Protein AF-A0A8S3KJ66-F1 (afdb_monomer_lite)

Secondary structure (DSSP, 8-state):
------------------EEEEE-SSEEEEEETTT--EEEEEE---TTSSS---EEEEEEEEETTEEEEEEEETTS-EEEEETTT--EEE-

Structure (mmCIF, N/CA/C/O backbone):
data_AF-A0A8S3KJ66-F1
#
_entry.id   AF-A0A8S3KJ66-F1
#
loop_
_atom_site.group_PDB
_atom_site.id
_atom_site.type_symbol
_atom_site.label_atom_id
_atom_site.label_alt_id
_atom_site.label_comp_id
_atom_site.label_asym_id
_atom_site.label_entity_id
_atom_site.label_seq_id
_atom_site.pdbx_PDB_ins_code
_atom_site.Cartn_x
_atom_site.Cartn_y
_atom_site.Cartn_z
_atom_site.occupancy
_atom_site.B_iso_or_equiv
_atom_site.auth_seq_id
_atom_site.auth_comp_id
_atom_site.auth_asym_id
_atom_site.auth_atom_id
_atom_site.pdbx_PDB_model_num
ATOM 1 N N . GLY A 1 1 ? -57.860 1.857 11.165 1.00 40.16 1 GLY A N 1
ATOM 2 C CA . GLY A 1 1 ? -57.176 0.714 10.537 1.00 40.16 1 GLY A CA 1
ATOM 3 C C . GLY A 1 1 ? -55.756 1.121 10.246 1.00 40.16 1 GLY A C 1
ATOM 4 O O . GLY A 1 1 ? -55.541 1.976 9.404 1.00 40.16 1 GLY A O 1
ATOM 5 N N . SER A 1 2 ? -54.833 0.604 11.041 1.00 48.66 2 SER A N 1
ATOM 6 C CA . SER A 1 2 ? -53.393 0.855 11.040 1.00 48.66 2 SER A CA 1
ATOM 7 C C . SER A 1 2 ? -52.693 0.315 9.793 1.00 48.66 2 SER A C 1
ATOM 9 O O . SER A 1 2 ? -52.947 -0.820 9.405 1.00 48.66 2 SER A O 1
ATOM 11 N N . ASN A 1 3 ? -51.729 1.065 9.258 1.00 45.84 3 ASN A N 1
ATOM 12 C CA . ASN A 1 3 ? -50.512 0.457 8.724 1.00 45.84 3 ASN A CA 1
ATOM 13 C C . ASN A 1 3 ? -49.338 1.428 8.885 1.00 45.84 3 ASN A C 1
ATOM 15 O O . ASN A 1 3 ? -49.036 2.247 8.022 1.00 45.84 3 ASN A O 1
ATOM 19 N N . VAL A 1 4 ? -48.714 1.354 10.061 1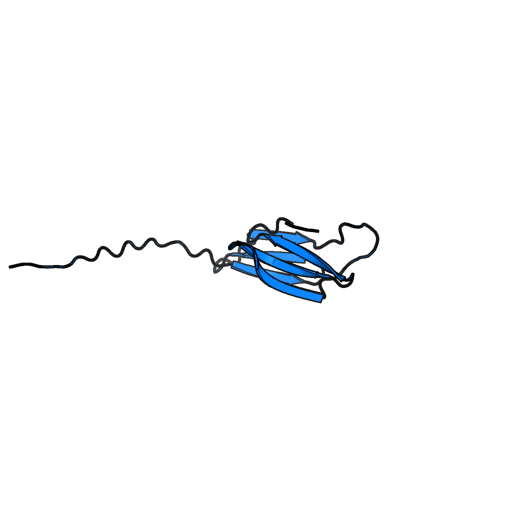.00 50.75 4 VAL A N 1
ATOM 20 C CA 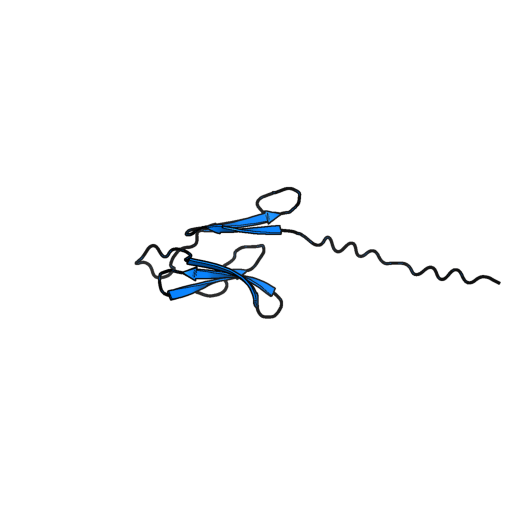. VAL A 1 4 ? -47.365 1.867 10.282 1.00 50.75 4 VAL A CA 1
ATOM 21 C C . VAL A 1 4 ? -46.439 0.849 9.629 1.00 50.75 4 VAL A C 1
ATOM 23 O O . VAL A 1 4 ? -46.172 -0.206 10.198 1.00 50.75 4 VAL A O 1
ATOM 26 N N . THR A 1 5 ? -45.979 1.132 8.413 1.00 50.16 5 THR A N 1
ATOM 27 C CA . THR A 1 5 ? -44.879 0.378 7.811 1.00 50.16 5 THR A CA 1
ATOM 28 C C . THR A 1 5 ? -43.605 0.803 8.531 1.00 50.16 5 THR A C 1
ATOM 30 O O . THR A 1 5 ? -42.895 1.707 8.099 1.00 50.16 5 THR A O 1
ATOM 33 N N . SER A 1 6 ? -43.340 0.186 9.683 1.00 46.59 6 SER A N 1
ATOM 34 C CA . SER A 1 6 ? -42.035 0.224 10.332 1.00 46.59 6 SER A CA 1
ATOM 35 C C . SER A 1 6 ? -41.058 -0.529 9.438 1.00 46.59 6 SER A C 1
ATOM 37 O O . SER A 1 6 ? -40.779 -1.706 9.652 1.00 46.59 6 SER A O 1
ATOM 39 N N . SER A 1 7 ? -40.539 0.137 8.406 1.00 47.84 7 SER A N 1
ATOM 40 C CA . SER A 1 7 ? -39.295 -0.292 7.789 1.00 47.84 7 SER A CA 1
ATOM 41 C C . SER A 1 7 ? -38.235 -0.167 8.874 1.00 47.84 7 SER A C 1
ATOM 43 O O . SER A 1 7 ? -37.717 0.922 9.129 1.00 47.84 7 SER A O 1
ATOM 45 N N . SER A 1 8 ? -37.974 -1.269 9.575 1.00 44.19 8 SER A N 1
ATOM 46 C CA . SER A 1 8 ? -36.784 -1.431 10.388 1.00 44.19 8 SER A CA 1
ATOM 47 C C . SER A 1 8 ? -35.608 -1.249 9.442 1.00 44.19 8 SER A C 1
ATOM 49 O O . SER A 1 8 ? -35.182 -2.184 8.765 1.00 44.19 8 SER A O 1
A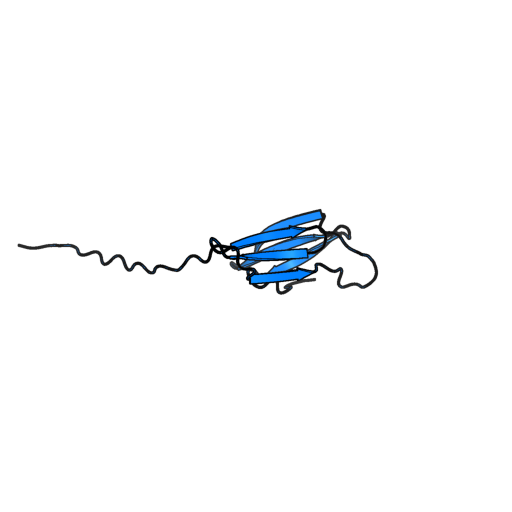TOM 51 N N . VAL A 1 9 ? -35.123 -0.013 9.343 1.00 44.69 9 VAL A N 1
ATOM 52 C CA . VAL A 1 9 ? -33.808 0.261 8.795 1.00 44.69 9 VAL A CA 1
ATOM 53 C C . VAL A 1 9 ? -32.891 -0.457 9.767 1.00 44.69 9 VAL A C 1
ATOM 55 O O . VAL A 1 9 ? -32.605 0.042 10.855 1.00 44.69 9 VAL A O 1
ATOM 58 N N . THR A 1 10 ? -32.508 -1.690 9.441 1.00 37.25 10 THR A N 1
ATOM 59 C CA . THR A 1 10 ? -31.360 -2.308 10.075 1.00 37.25 10 THR A CA 1
ATOM 60 C C . THR A 1 10 ? -30.215 -1.400 9.678 1.00 37.25 10 THR A C 1
ATOM 62 O O . THR A 1 10 ? -29.647 -1.523 8.594 1.00 37.25 10 THR A O 1
ATOM 65 N N . ASN A 1 11 ? -29.925 -0.428 10.540 1.00 45.75 11 ASN A N 1
ATOM 66 C CA . ASN A 1 11 ? -28.645 0.229 10.593 1.00 45.75 11 ASN A CA 1
ATOM 67 C C . ASN A 1 11 ? -27.670 -0.882 10.984 1.00 45.75 11 ASN A C 1
ATOM 69 O O . ASN A 1 11 ? -27.227 -0.979 12.124 1.00 45.75 11 ASN A O 1
ATOM 73 N N . THR A 1 12 ? -27.353 -1.768 10.036 1.00 43.00 12 THR A N 1
ATOM 74 C CA . THR A 1 12 ? -26.023 -2.334 9.982 1.00 43.00 12 THR A CA 1
ATOM 75 C C . THR A 1 12 ? -25.162 -1.117 9.745 1.00 43.00 12 THR A C 1
ATOM 77 O O . THR A 1 12 ? -24.854 -0.753 8.611 1.00 43.00 12 THR A O 1
ATOM 80 N N . GLN A 1 13 ? -24.838 -0.447 10.845 1.00 44.78 13 GLN A N 1
ATOM 81 C CA . GLN A 1 13 ? -23.724 0.451 10.960 1.00 44.78 13 GLN A CA 1
ATOM 82 C C . GLN A 1 13 ? -22.517 -0.459 10.757 1.00 44.78 13 GLN A C 1
ATOM 84 O O . GLN A 1 13 ? -21.812 -0.813 11.694 1.00 44.78 13 GLN A O 1
ATOM 89 N N . SER A 1 14 ? -22.345 -0.939 9.519 1.00 46.59 14 SER A N 1
ATOM 90 C CA . SER A 1 14 ? -21.083 -1.404 9.004 1.00 46.59 14 SER A CA 1
ATOM 91 C C . SER A 1 14 ? -20.223 -0.184 9.215 1.00 46.59 14 SER A C 1
ATOM 93 O O . SER A 1 14 ? -20.347 0.805 8.488 1.00 46.59 14 SER A O 1
ATOM 95 N N . SER A 1 15 ? -19.493 -0.182 10.322 1.00 55.38 15 SER A N 1
ATOM 96 C CA . SER A 1 15 ? -18.470 0.791 10.607 1.00 55.38 15 SER A CA 1
ATOM 97 C C . SER A 1 15 ? -17.560 0.732 9.393 1.00 55.38 15 SER A C 1
ATOM 99 O O . SER A 1 15 ? -16.739 -0.168 9.256 1.00 55.38 15 SER A O 1
ATOM 101 N N . ASN A 1 16 ? -17.810 1.616 8.425 1.00 69.12 16 ASN A N 1
ATOM 102 C CA . ASN A 1 16 ? -16.983 1.758 7.247 1.00 69.12 16 ASN A CA 1
ATOM 103 C C . ASN A 1 16 ? -15.652 2.223 7.814 1.00 69.12 16 ASN A C 1
ATOM 105 O O . ASN A 1 16 ? -15.507 3.396 8.153 1.00 69.12 16 ASN A O 1
ATOM 109 N N . ILE A 1 17 ? -14.735 1.282 8.049 1.00 77.81 17 ILE A N 1
ATOM 110 C CA . ILE A 1 17 ? -13.419 1.582 8.595 1.00 77.81 17 ILE A CA 1
ATOM 111 C C . ILE A 1 17 ? -12.727 2.415 7.526 1.00 77.81 17 ILE A C 1
ATOM 113 O O . ILE A 1 17 ? -12.285 1.900 6.499 1.00 77.81 17 ILE A O 1
ATOM 117 N N . GLN A 1 18 ? -12.691 3.724 7.749 1.00 93.19 18 GLN A N 1
ATOM 118 C CA . GLN A 1 18 ? -12.000 4.649 6.874 1.00 93.19 18 GLN A CA 1
ATOM 119 C C . GLN A 1 18 ? -10.531 4.674 7.266 1.00 93.19 18 GLN A C 1
ATOM 121 O O . GLN A 1 18 ? -10.175 4.713 8.447 1.00 93.19 18 GLN A O 1
ATOM 126 N N . TYR A 1 19 ? -9.668 4.659 6.263 1.00 96.00 19 TYR A N 1
ATOM 127 C CA . TYR A 1 19 ? -8.239 4.780 6.461 1.00 96.00 19 TYR A CA 1
ATOM 128 C C . 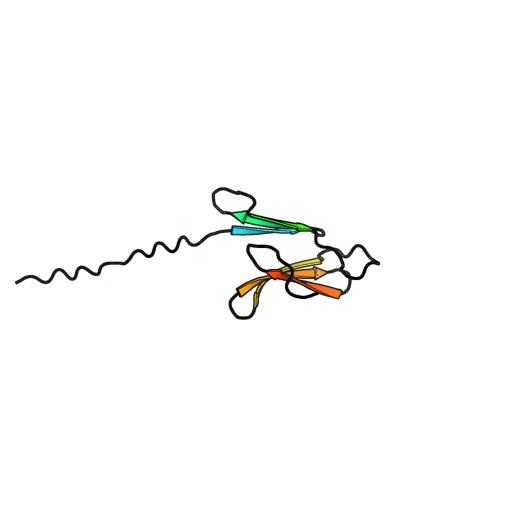TYR A 1 19 ? -7.615 5.573 5.320 1.00 96.00 19 TYR A C 1
ATOM 130 O O . TYR A 1 19 ? -8.107 5.567 4.192 1.00 96.00 19 TYR A O 1
ATOM 138 N N . ALA A 1 20 ? -6.507 6.240 5.617 1.00 96.62 20 ALA A N 1
ATOM 139 C CA . ALA A 1 20 ? -5.660 6.870 4.616 1.00 96.62 20 ALA A CA 1
ATOM 140 C C . ALA A 1 20 ? -4.398 6.031 4.412 1.00 96.62 20 ALA A C 1
ATOM 142 O O . ALA A 1 20 ? -3.831 5.492 5.366 1.00 96.62 20 ALA A O 1
ATOM 143 N N . VAL A 1 21 ? -3.959 5.930 3.158 1.00 97.44 21 VAL A N 1
ATOM 144 C CA . VAL A 1 21 ? -2.728 5.237 2.775 1.00 97.44 21 VAL A CA 1
ATOM 145 C C . VAL A 1 21 ? -1.717 6.280 2.328 1.00 97.44 21 VAL A C 1
ATOM 147 O O . VAL A 1 21 ? -1.952 7.016 1.374 1.00 97.44 21 VAL A O 1
ATOM 150 N N . PHE A 1 22 ? -0.583 6.328 3.011 1.00 96.88 22 PHE A N 1
ATOM 151 C CA . PHE A 1 22 ? 0.543 7.185 2.676 1.00 96.88 22 PHE A CA 1
ATOM 152 C C . PHE A 1 22 ? 1.654 6.324 2.105 1.00 96.88 22 PHE A C 1
ATOM 154 O O . PHE A 1 22 ? 2.046 5.337 2.725 1.00 96.88 22 PHE A O 1
ATOM 161 N N . CYS A 1 23 ? 2.193 6.720 0.960 1.00 95.25 23 CYS A N 1
ATOM 162 C CA . CYS A 1 23 ? 3.357 6.080 0.369 1.00 95.25 23 CYS A CA 1
ATOM 163 C C . CYS A 1 23 ? 4.421 7.139 0.092 1.00 95.25 23 CYS A C 1
ATOM 165 O O . CYS A 1 23 ? 4.145 8.160 -0.531 1.00 95.25 23 CYS A O 1
ATOM 167 N N . THR A 1 24 ? 5.633 6.891 0.566 1.00 94.00 24 THR A N 1
ATOM 168 C CA . THR A 1 24 ? 6.844 7.631 0.214 1.00 94.00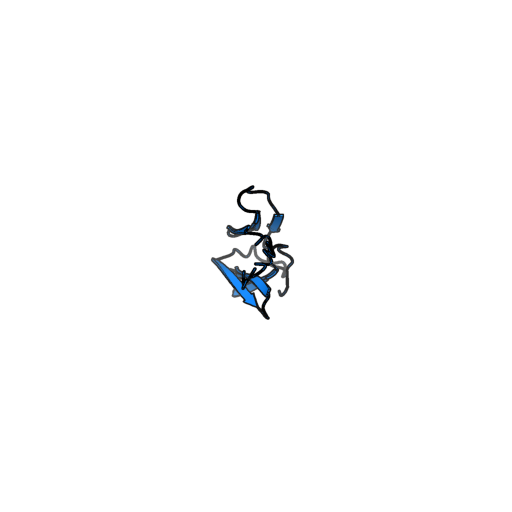 24 THR A CA 1
ATOM 169 C C . THR A 1 24 ? 7.660 6.807 -0.780 1.00 94.00 24 THR A C 1
ATOM 171 O O . THR A 1 24 ? 7.276 5.695 -1.144 1.00 94.00 24 THR A O 1
ATOM 174 N N . SER A 1 25 ? 8.830 7.309 -1.173 1.00 91.31 25 SER A N 1
ATOM 175 C CA . SER A 1 25 ? 9.777 6.563 -2.004 1.00 91.31 25 SER A CA 1
ATOM 176 C C . SER A 1 25 ? 10.275 5.259 -1.364 1.00 91.31 25 SER A C 1
ATOM 178 O O . SER A 1 25 ? 10.724 4.377 -2.088 1.00 91.31 25 SER A O 1
ATOM 180 N N . LYS A 1 26 ? 10.207 5.113 -0.033 1.00 90.62 26 LYS A N 1
ATOM 181 C CA . LYS A 1 26 ? 10.802 3.982 0.710 1.00 90.62 26 LYS A CA 1
ATOM 182 C C . LYS A 1 26 ? 9.862 3.306 1.704 1.00 90.62 26 LYS A C 1
ATOM 184 O O . LYS A 1 26 ? 10.263 2.364 2.386 1.00 90.62 26 LYS A O 1
ATOM 189 N N . GLN A 1 27 ? 8.639 3.800 1.865 1.00 94.00 27 GLN A N 1
ATOM 190 C CA . GLN A 1 27 ? 7.758 3.336 2.928 1.00 94.00 27 GLN A CA 1
ATOM 191 C C . GLN A 1 27 ? 6.290 3.570 2.606 1.00 94.00 27 GLN A C 1
ATOM 193 O O . GLN A 1 27 ? 5.918 4.634 2.129 1.00 94.00 27 GLN A O 1
ATOM 198 N N . ALA A 1 28 ? 5.454 2.612 2.985 1.00 95.94 28 ALA A N 1
ATOM 199 C CA . ALA A 1 28 ? 4.014 2.763 3.063 1.00 95.94 28 ALA A CA 1
ATOM 200 C C . ALA A 1 28 ? 3.543 2.789 4.524 1.00 95.94 28 ALA A C 1
ATOM 202 O O . ALA A 1 28 ? 4.152 2.185 5.412 1.00 95.94 28 ALA A O 1
ATOM 203 N N . ARG A 1 29 ? 2.444 3.491 4.783 1.00 97.38 29 ARG A N 1
ATOM 204 C CA . ARG A 1 29 ? 1.773 3.541 6.083 1.00 97.38 29 ARG A CA 1
ATOM 205 C C . ARG A 1 29 ? 0.272 3.689 5.893 1.00 97.38 29 ARG A C 1
ATOM 207 O O . ARG A 1 29 ? -0.164 4.490 5.073 1.00 97.38 29 ARG A O 1
ATOM 214 N N . VAL A 1 30 ? -0.499 2.964 6.691 1.00 97.88 30 VAL A N 1
ATOM 215 C CA . VAL A 1 30 ? -1.957 3.075 6.756 1.00 97.88 30 VAL A CA 1
ATOM 216 C C . VAL A 1 30 ? -2.341 3.651 8.109 1.00 97.88 30 VAL A C 1
ATOM 218 O O . VAL A 1 30 ? -1.834 3.203 9.139 1.00 97.88 30 VAL A O 1
ATOM 221 N N . VAL A 1 31 ? -3.227 4.642 8.119 1.00 97.06 31 VAL A N 1
ATOM 222 C CA . VAL A 1 31 ? -3.759 5.241 9.351 1.00 97.06 31 VAL A CA 1
ATOM 223 C C . VAL A 1 31 ? -5.278 5.183 9.355 1.00 97.06 31 VAL A C 1
ATOM 225 O O . VAL A 1 31 ? -5.893 5.390 8.312 1.00 97.06 31 VAL A O 1
ATOM 228 N N . SER A 1 32 ? -5.884 4.920 10.508 1.00 95.50 32 SER A N 1
ATOM 229 C CA . SER A 1 32 ? -7.336 4.985 10.671 1.00 95.50 32 SER A CA 1
ATOM 230 C C . SER A 1 32 ? -7.819 6.433 10.690 1.00 95.50 32 SER A C 1
ATOM 232 O O . SER A 1 32 ? -7.126 7.325 11.180 1.00 95.50 32 SER A O 1
ATOM 234 N N . LEU A 1 33 ? -9.028 6.678 10.191 1.00 93.50 33 LEU A N 1
ATOM 235 C CA . LEU A 1 33 ? -9.703 7.971 10.279 1.00 93.50 33 LEU A CA 1
ATOM 236 C C . LEU A 1 33 ? -10.985 7.844 11.123 1.00 93.50 33 LEU A C 1
ATOM 238 O O . LEU A 1 33 ? -11.660 6.819 11.039 1.00 93.50 33 LEU A O 1
ATOM 242 N N . PRO A 1 34 ? -11.326 8.860 11.942 1.00 91.56 34 PRO A N 1
ATOM 243 C CA . PRO A 1 34 ? -10.635 10.146 12.091 1.00 91.56 34 PRO A CA 1
ATOM 244 C C . PRO A 1 34 ? -9.479 10.131 13.107 1.00 91.56 34 PRO A C 1
ATOM 246 O O . PRO A 1 34 ? -8.775 11.126 13.216 1.00 91.56 34 PRO A O 1
ATOM 249 N N . SER A 1 35 ? -9.264 9.034 13.845 1.00 92.81 35 SER A N 1
ATOM 250 C CA . SER A 1 35 ? -8.314 8.983 14.974 1.00 92.81 35 SER A CA 1
ATOM 251 C C . SER A 1 35 ? -6.837 9.145 14.600 1.00 92.81 35 SER A C 1
ATOM 253 O O . SER A 1 35 ? -6.010 9.313 15.488 1.00 92.81 35 SER A O 1
ATOM 255 N N . GLN A 1 36 ? -6.485 9.038 13.315 1.00 94.69 36 GLN A N 1
ATOM 256 C CA . GLN A 1 36 ? -5.110 9.089 12.797 1.00 94.69 36 GLN A CA 1
ATOM 257 C C . GLN A 1 36 ? -4.172 8.034 13.413 1.00 94.69 36 GLN A C 1
ATOM 259 O O . GLN A 1 36 ? -2.948 8.158 13.348 1.00 94.69 36 GLN A O 1
ATOM 264 N N . ALA A 1 37 ? -4.732 6.962 13.982 1.00 95.06 37 ALA A N 1
ATOM 265 C CA . ALA A 1 37 ? -3.949 5.901 14.592 1.00 95.06 37 ALA A CA 1
ATOM 266 C C . ALA A 1 37 ? -3.257 5.087 13.495 1.00 95.06 37 ALA A C 1
ATOM 268 O O . ALA A 1 37 ? -3.877 4.699 12.504 1.00 95.06 37 ALA A O 1
ATOM 269 N N . CYS A 1 38 ? -1.963 4.824 13.656 1.00 95.81 38 CYS A N 1
ATOM 270 C CA . CYS A 1 38 ? -1.213 4.019 12.700 1.00 95.81 38 CYS A CA 1
ATOM 271 C C . CYS A 1 38 ? -1.681 2.559 12.769 1.00 95.81 38 CYS A C 1
ATOM 273 O O . CYS A 1 38 ? -1.481 1.902 13.785 1.00 95.81 38 CYS A O 1
ATOM 275 N N . ILE A 1 39 ? -2.268 2.050 11.683 1.00 96.38 39 ILE A N 1
ATOM 276 C CA . ILE A 1 39 ? -2.715 0.654 11.571 1.00 96.38 39 ILE A CA 1
ATOM 277 C C . ILE A 1 39 ? -1.539 -0.237 11.174 1.00 96.38 39 ILE A C 1
ATOM 279 O O . ILE A 1 39 ? -1.297 -1.278 11.775 1.00 96.38 39 ILE A O 1
ATOM 283 N N . SER A 1 40 ? -0.802 0.170 10.143 1.00 96.38 40 SER A N 1
ATOM 284 C CA . SER A 1 40 ? 0.310 -0.605 9.601 1.00 96.38 40 SER A CA 1
ATOM 285 C C . SER A 1 40 ? 1.350 0.314 8.975 1.00 96.38 40 SER A C 1
ATOM 287 O O . SER A 1 40 ? 1.055 1.429 8.532 1.00 96.38 40 SER A O 1
ATOM 289 N N . LYS A 1 41 ? 2.599 -0.144 8.954 1.00 95.81 41 LYS A N 1
ATOM 290 C CA . LYS A 1 41 ? 3.734 0.582 8.391 1.00 95.81 41 LYS A CA 1
ATOM 291 C C . LYS A 1 41 ? 4.708 -0.432 7.816 1.00 95.81 41 LYS A C 1
ATOM 293 O O . LYS A 1 41 ? 5.148 -1.317 8.539 1.00 95.81 41 LYS A O 1
ATOM 298 N N . GLN A 1 42 ? 5.063 -0.270 6.547 1.00 93.06 42 GLN A N 1
ATOM 299 C CA . GLN A 1 42 ? 5.933 -1.195 5.833 1.00 93.06 42 GLN A CA 1
ATOM 300 C C . GLN A 1 42 ? 7.023 -0.430 5.100 1.00 93.06 42 GLN A C 1
ATOM 302 O O . GLN A 1 42 ? 6.771 0.607 4.487 1.00 93.06 42 GLN A O 1
ATOM 307 N N . LYS A 1 43 ? 8.261 -0.909 5.191 1.00 90.56 43 LYS A N 1
ATOM 308 C CA . LYS A 1 43 ? 9.345 -0.401 4.350 1.00 90.56 43 LYS A CA 1
ATOM 309 C C . LYS A 1 43 ? 9.269 -1.096 2.996 1.00 90.56 43 LYS A C 1
ATOM 311 O O . LYS A 1 43 ? 9.036 -2.298 2.935 1.00 90.56 43 LYS A O 1
ATOM 316 N N . ILE A 1 44 ? 9.449 -0.324 1.938 1.00 88.44 44 ILE A N 1
ATOM 317 C CA . ILE A 1 44 ? 9.415 -0.814 0.567 1.00 88.44 44 ILE A CA 1
ATOM 318 C C . ILE A 1 44 ? 10.864 -1.057 0.168 1.00 88.44 44 ILE A C 1
ATOM 320 O O . ILE A 1 44 ? 11.652 -0.115 0.045 1.00 88.44 44 ILE A O 1
ATOM 324 N N . TYR A 1 45 ? 11.213 -2.332 0.051 1.00 73.75 45 TYR A N 1
ATOM 325 C CA . TYR A 1 45 ? 12.542 -2.798 -0.320 1.00 73.75 45 TYR A CA 1
ATOM 326 C C . TYR A 1 45 ? 12.468 -3.541 -1.646 1.00 73.75 45 TYR A C 1
ATOM 328 O O . TYR A 1 45 ? 11.446 -4.142 -1.956 1.00 73.75 45 TYR A O 1
ATOM 336 N N . ASP A 1 46 ? 13.562 -3.527 -2.401 1.00 65.19 46 ASP A N 1
ATOM 337 C CA . ASP A 1 46 ? 13.723 -4.447 -3.522 1.00 65.19 46 ASP A CA 1
ATOM 338 C C . ASP A 1 46 ? 14.072 -5.823 -2.951 1.00 65.19 46 ASP A C 1
ATOM 340 O O . ASP A 1 46 ? 15.082 -5.973 -2.259 1.00 65.19 46 ASP A O 1
ATOM 344 N N . SER A 1 47 ? 13.223 -6.814 -3.202 1.00 59.94 47 SER A N 1
ATOM 345 C CA . SER A 1 47 ? 13.406 -8.189 -2.727 1.00 59.94 47 SER A CA 1
ATOM 346 C C . SER A 1 47 ? 14.660 -8.855 -3.308 1.00 59.94 47 SER A C 1
ATOM 348 O O . SER A 1 47 ? 15.167 -9.813 -2.729 1.00 59.94 47 SER A O 1
ATOM 350 N N . LEU A 1 48 ? 15.187 -8.336 -4.427 1.00 56.56 48 LEU A N 1
ATOM 351 C CA . LEU A 1 48 ? 16.246 -8.973 -5.213 1.00 56.56 48 LEU A CA 1
ATOM 352 C C . LEU A 1 48 ? 17.677 -8.474 -4.926 1.00 56.56 48 LEU A C 1
ATOM 354 O O . LEU A 1 48 ? 18.592 -8.733 -5.702 1.00 56.56 48 LEU A O 1
ATOM 358 N N . GLY A 1 49 ? 17.903 -7.774 -3.812 1.00 54.78 49 GLY A N 1
ATOM 359 C CA . GLY A 1 49 ? 19.232 -7.711 -3.191 1.00 54.78 49 GLY A CA 1
ATOM 360 C C . GLY A 1 49 ? 20.344 -6.893 -3.869 1.00 54.78 49 GLY A C 1
ATOM 361 O O . GLY A 1 49 ? 21.491 -7.076 -3.479 1.00 54.78 49 GLY A O 1
ATOM 362 N N . ALA A 1 50 ? 20.089 -5.977 -4.814 1.00 47.88 50 ALA A N 1
ATOM 363 C CA . ALA A 1 50 ? 21.208 -5.198 -5.388 1.00 47.88 50 ALA A CA 1
ATOM 364 C C . ALA A 1 50 ? 20.951 -3.732 -5.767 1.00 47.88 50 ALA A C 1
ATOM 366 O O . ALA A 1 50 ? 21.871 -3.062 -6.232 1.00 47.88 50 ALA A O 1
ATOM 367 N N . SER A 1 51 ? 19.765 -3.164 -5.545 1.00 55.12 51 SER A N 1
ATOM 368 C CA . SER A 1 51 ? 19.622 -1.714 -5.707 1.00 55.12 51 SER A CA 1
ATOM 369 C C . SER A 1 51 ? 18.519 -1.154 -4.831 1.00 55.12 51 SER A C 1
ATOM 371 O O . SER A 1 51 ? 17.472 -1.771 -4.646 1.00 55.12 51 SER A O 1
ATOM 373 N N . ALA A 1 52 ? 18.752 0.027 -4.264 1.00 58.69 52 ALA A N 1
ATOM 374 C CA . ALA A 1 52 ? 17.773 0.715 -3.442 1.00 58.69 52 ALA A CA 1
ATOM 375 C C . ALA A 1 52 ? 16.617 1.214 -4.326 1.00 58.69 52 ALA A C 1
ATOM 377 O O . ALA A 1 52 ? 16.550 2.398 -4.648 1.00 58.69 52 ALA A O 1
ATOM 378 N N . SER A 1 53 ? 15.677 0.341 -4.683 1.00 70.75 53 SER A N 1
ATOM 379 C CA . SER A 1 53 ? 14.533 0.703 -5.519 1.00 70.75 53 SER A CA 1
ATOM 380 C C . SER A 1 53 ? 13.630 1.696 -4.783 1.00 70.75 53 SER A C 1
ATOM 382 O O . SER A 1 53 ? 13.355 1.544 -3.589 1.00 70.75 53 SER A O 1
ATOM 384 N N . ASN A 1 54 ? 13.282 2.796 -5.448 1.00 87.06 54 ASN A N 1
ATOM 385 C CA . ASN A 1 54 ? 12.408 3.843 -4.918 1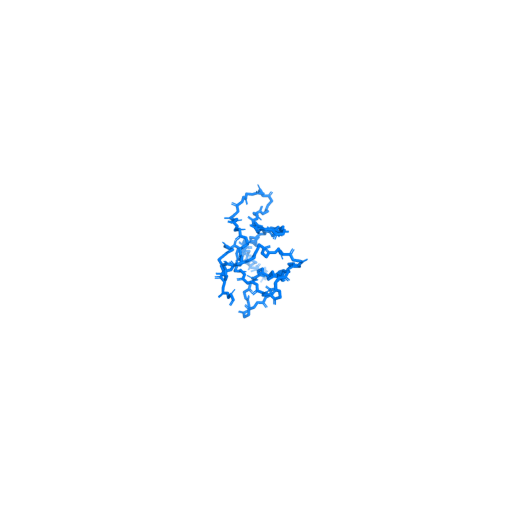.00 87.06 54 ASN A CA 1
ATOM 386 C C . ASN A 1 54 ? 11.032 3.719 -5.557 1.00 87.06 54 ASN A C 1
ATOM 388 O O . ASN A 1 54 ? 10.934 3.432 -6.746 1.00 87.06 54 ASN A O 1
ATOM 392 N N . VAL A 1 55 ? 9.976 4.009 -4.806 1.00 91.81 55 VAL A N 1
ATOM 393 C CA . VAL A 1 55 ? 8.636 4.157 -5.376 1.00 91.81 55 VAL A CA 1
ATOM 394 C C . VAL A 1 55 ? 8.594 5.418 -6.232 1.00 91.81 55 VAL A C 1
ATOM 396 O O . VAL A 1 55 ? 8.782 6.522 -5.723 1.00 91.81 55 VAL A O 1
ATOM 399 N N . PHE A 1 56 ? 8.333 5.243 -7.524 1.00 90.50 56 PHE A N 1
ATOM 400 C CA . PHE A 1 56 ? 8.075 6.330 -8.466 1.00 90.50 56 PHE A CA 1
ATOM 401 C C . PHE A 1 56 ? 6.592 6.705 -8.484 1.00 90.50 56 PHE A C 1
ATOM 403 O O . PHE A 1 56 ? 6.230 7.877 -8.550 1.00 90.50 56 PHE A O 1
ATOM 410 N N . ARG A 1 57 ? 5.718 5.698 -8.390 1.00 92.31 57 ARG A N 1
ATOM 411 C CA . ARG A 1 57 ? 4.267 5.885 -8.371 1.00 92.31 57 ARG A CA 1
ATOM 412 C C . ARG A 1 57 ? 3.622 4.869 -7.447 1.00 92.31 57 ARG A C 1
ATOM 414 O O . ARG A 1 57 ? 3.994 3.700 -7.457 1.00 92.31 57 ARG A O 1
ATOM 421 N N . ALA A 1 58 ? 2.615 5.303 -6.703 1.00 95.12 58 ALA A N 1
ATOM 422 C CA . ALA A 1 58 ? 1.772 4.419 -5.918 1.00 95.12 58 ALA A CA 1
ATOM 423 C C . ALA A 1 58 ? 0.295 4.685 -6.212 1.00 95.12 58 ALA A C 1
ATOM 425 O O . ALA A 1 58 ? -0.094 5.825 -6.465 1.00 95.12 58 ALA A O 1
ATOM 426 N N . ALA A 1 59 ? -0.519 3.635 -6.185 1.00 96.12 59 ALA A N 1
ATOM 427 C CA . ALA A 1 59 ? -1.962 3.740 -6.345 1.00 96.12 59 ALA A CA 1
ATOM 428 C C . ALA A 1 59 ? -2.677 2.691 -5.494 1.00 96.12 59 ALA A C 1
ATOM 430 O O . ALA A 1 59 ? -2.204 1.561 -5.358 1.00 96.12 59 ALA A O 1
ATOM 431 N N . VAL A 1 60 ? -3.837 3.061 -4.952 1.00 96.44 60 VAL A N 1
ATOM 432 C CA . VAL A 1 60 ? -4.766 2.097 -4.360 1.00 96.44 60 VAL A CA 1
ATOM 433 C C . VAL A 1 60 ? -5.659 1.562 -5.471 1.00 96.44 60 VAL A C 1
ATOM 435 O O . VAL A 1 60 ? -6.309 2.332 -6.176 1.00 96.44 60 VAL A O 1
ATOM 438 N N . VAL A 1 61 ? -5.679 0.245 -5.631 1.00 95.50 61 VAL A N 1
ATOM 439 C CA . VAL A 1 61 ? -6.444 -0.462 -6.664 1.00 95.50 61 VAL A CA 1
ATOM 440 C C . VAL A 1 61 ? -7.238 -1.601 -6.034 1.00 95.50 61 VAL A C 1
ATOM 442 O O . VAL A 1 61 ? -6.947 -2.017 -4.912 1.00 95.50 61 VAL A O 1
ATOM 445 N N . LYS A 1 62 ? -8.239 -2.121 -6.749 1.00 93.19 62 LYS A N 1
ATOM 446 C CA . LYS A 1 62 ? -8.932 -3.354 -6.362 1.00 93.19 62 LYS A CA 1
ATOM 447 C C . LYS A 1 62 ? -8.425 -4.518 -7.206 1.00 93.19 62 LYS A C 1
ATOM 449 O O . LYS A 1 62 ? -8.528 -4.468 -8.427 1.00 93.19 62 LYS A O 1
ATOM 454 N N . ILE A 1 63 ? -7.921 -5.563 -6.557 1.00 90.69 63 ILE A N 1
ATOM 455 C CA . ILE A 1 63 ? -7.481 -6.814 -7.188 1.00 90.69 63 ILE A CA 1
ATOM 456 C C . ILE A 1 63 ? -8.358 -7.929 -6.626 1.00 90.69 63 ILE A C 1
ATOM 458 O O . ILE A 1 63 ? -8.435 -8.093 -5.410 1.00 90.69 63 ILE A O 1
ATOM 462 N N . ALA A 1 64 ? -9.066 -8.653 -7.497 1.00 91.88 64 ALA A N 1
ATOM 463 C CA . ALA A 1 64 ? -10.004 -9.712 -7.100 1.00 91.88 64 ALA A CA 1
ATOM 464 C C . ALA A 1 64 ? -10.987 -9.278 -5.983 1.00 91.88 64 ALA A C 1
ATOM 466 O O . ALA A 1 64 ? -11.253 -10.012 -5.037 1.00 91.88 64 ALA A O 1
ATOM 467 N N . GLY A 1 65 ? -11.485 -8.038 -6.057 1.00 90.94 65 GLY A N 1
ATOM 468 C CA . GLY A 1 65 ? -12.413 -7.468 -5.070 1.00 90.94 65 GLY A CA 1
ATOM 469 C C . GLY A 1 65 ? -11.769 -6.920 -3.789 1.00 90.94 65 GLY A C 1
ATOM 470 O O . GLY A 1 65 ? -12.449 -6.231 -3.031 1.00 90.94 65 GLY A O 1
ATOM 471 N N . SER A 1 66 ? -10.470 -7.138 -3.571 1.00 91.75 66 SER A N 1
ATOM 472 C CA . SER A 1 66 ? -9.734 -6.664 -2.391 1.00 91.75 66 SER A CA 1
ATOM 473 C C . SER A 1 66 ? -8.949 -5.384 -2.679 1.00 91.75 66 SER A C 1
ATOM 475 O O . SER A 1 66 ? -8.344 -5.248 -3.740 1.00 91.75 66 SER A O 1
ATOM 477 N N . SER A 1 67 ? -8.936 -4.438 -1.734 1.00 94.38 67 SER A N 1
ATOM 478 C CA . SER A 1 67 ? -8.139 -3.208 -1.844 1.00 94.38 67 SER A CA 1
ATOM 479 C C . SER A 1 67 ? -6.651 -3.492 -1.617 1.00 94.38 67 SER A C 1
ATOM 481 O O . SER A 1 67 ? -6.264 -4.090 -0.610 1.00 94.38 67 SER A O 1
ATOM 483 N N . CYS A 1 68 ? -5.806 -3.007 -2.522 1.00 95.88 68 CYS A N 1
ATOM 484 C CA . CYS A 1 68 ? -4.359 -3.194 -2.485 1.00 95.88 68 CYS A CA 1
ATOM 485 C C . CYS A 1 68 ? -3.631 -1.884 -2.797 1.00 95.88 68 CYS A C 1
ATOM 487 O O . CYS A 1 68 ? -4.111 -1.066 -3.580 1.00 95.88 68 CYS A O 1
ATOM 489 N N . LEU A 1 69 ? -2.448 -1.700 -2.216 1.00 96.62 69 LEU A N 1
ATOM 490 C CA . LEU A 1 69 ? -1.500 -0.664 -2.604 1.00 96.62 69 LEU A CA 1
ATOM 491 C C . LEU A 1 69 ? -0.534 -1.249 -3.636 1.00 96.62 69 LEU A C 1
ATOM 493 O O . LEU A 1 69 ? 0.175 -2.205 -3.344 1.00 96.62 69 LEU A O 1
ATOM 497 N N . THR A 1 70 ? -0.501 -0.664 -4.827 1.00 95.31 70 THR A N 1
ATOM 498 C CA . THR A 1 70 ? 0.457 -1.011 -5.881 1.00 95.31 70 THR A CA 1
ATOM 499 C C . THR A 1 70 ? 1.539 0.054 -5.946 1.00 95.31 70 THR A C 1
ATOM 501 O O . THR A 1 70 ? 1.220 1.240 -6.052 1.00 95.31 70 THR A O 1
ATOM 504 N N . CYS A 1 71 ? 2.800 -0.362 -5.904 1.00 93.69 71 CYS A N 1
ATOM 505 C CA . CYS A 1 71 ? 3.971 0.504 -5.945 1.00 93.69 71 CYS A CA 1
ATOM 506 C C . CYS A 1 71 ? 4.817 0.175 -7.177 1.00 93.69 71 CYS A C 1
ATOM 508 O O . CYS A 1 71 ? 5.387 -0.909 -7.274 1.00 93.69 71 CYS A O 1
ATOM 510 N N . TYR A 1 72 ? 4.920 1.134 -8.093 1.00 92.31 72 TYR A N 1
ATOM 511 C CA . TYR A 1 72 ? 5.832 1.083 -9.229 1.00 92.31 72 TYR A CA 1
ATOM 512 C C . TYR A 1 72 ? 7.198 1.567 -8.775 1.00 92.31 72 TYR A C 1
ATOM 514 O O . TYR A 1 72 ? 7.350 2.719 -8.350 1.00 92.31 72 TYR A O 1
ATOM 522 N N . LEU A 1 73 ? 8.179 0.681 -8.852 1.00 90.19 73 LEU A N 1
ATOM 523 C CA . LEU A 1 73 ? 9.534 0.951 -8.416 1.00 90.19 73 LEU A CA 1
ATOM 524 C C . LEU A 1 73 ? 10.409 1.435 -9.573 1.00 90.19 73 LEU A C 1
ATOM 526 O O . LEU A 1 73 ? 10.207 1.068 -10.729 1.00 90.19 73 LEU A O 1
ATOM 530 N N . SER A 1 74 ? 11.442 2.209 -9.246 1.00 86.88 74 SER A N 1
ATOM 531 C CA . SER A 1 74 ? 12.437 2.697 -10.207 1.00 86.88 74 SER A CA 1
ATOM 532 C C . SER A 1 74 ? 13.152 1.571 -10.963 1.00 86.88 74 SER A C 1
ATOM 534 O O . SER A 1 74 ? 13.609 1.787 -12.077 1.00 86.88 74 SER A O 1
ATOM 536 N N . GLY A 1 75 ? 13.230 0.369 -10.382 1.00 79.69 75 GLY A N 1
ATOM 537 C CA . GLY A 1 75 ? 13.779 -0.825 -11.034 1.00 79.69 75 GLY A CA 1
ATOM 538 C C . GLY A 1 75 ? 12.844 -1.512 -12.039 1.00 79.69 75 GLY A C 1
ATOM 539 O O . GLY A 1 75 ? 13.146 -2.622 -12.459 1.00 79.69 75 GLY A O 1
ATOM 540 N N . GLY A 1 76 ? 11.693 -0.917 -12.377 1.00 84.19 76 GLY A N 1
ATOM 541 C CA . GLY A 1 76 ? 10.717 -1.494 -13.313 1.00 84.19 76 GLY A CA 1
ATOM 542 C C . GLY A 1 76 ? 9.849 -2.613 -12.724 1.00 84.19 76 GLY A C 1
ATOM 543 O O . GLY A 1 76 ? 9.050 -3.209 -13.440 1.00 84.19 76 GLY A O 1
ATOM 544 N N . ARG A 1 77 ? 9.986 -2.890 -11.422 1.00 85.75 77 ARG A N 1
ATOM 545 C CA . ARG A 1 77 ? 9.185 -3.879 -10.689 1.00 85.75 77 ARG A CA 1
ATOM 546 C C . ARG A 1 77 ? 7.927 -3.252 -10.102 1.00 85.75 77 ARG A C 1
ATOM 548 O O . ARG A 1 77 ? 7.878 -2.046 -9.840 1.00 85.75 77 ARG A O 1
ATOM 555 N N . ILE A 1 78 ? 6.927 -4.092 -9.862 1.00 90.06 78 ILE A N 1
ATOM 556 C CA . ILE A 1 78 ? 5.670 -3.702 -9.231 1.00 90.06 78 ILE A CA 1
ATOM 557 C C . ILE A 1 78 ? 5.517 -4.511 -7.954 1.00 90.06 78 ILE A C 1
ATOM 559 O O . ILE A 1 78 ? 5.388 -5.725 -8.010 1.00 90.06 78 ILE A O 1
ATOM 563 N N . HIS A 1 79 ? 5.491 -3.829 -6.815 1.00 91.62 79 HIS A N 1
ATOM 564 C CA . HIS A 1 79 ? 5.175 -4.467 -5.541 1.00 91.62 79 HIS A CA 1
ATOM 565 C C . HIS A 1 79 ? 3.710 -4.223 -5.205 1.00 91.62 79 HIS A C 1
ATOM 567 O O . HIS A 1 79 ? 3.197 -3.110 -5.374 1.00 91.62 79 HIS A O 1
ATOM 573 N N . VAL A 1 80 ? 3.036 -5.259 -4.711 1.00 94.19 80 VAL A N 1
ATOM 574 C CA . VAL A 1 80 ? 1.620 -5.192 -4.343 1.00 94.19 80 VAL A CA 1
ATOM 575 C C . VAL A 1 80 ? 1.467 -5.539 -2.873 1.00 94.19 80 VAL A C 1
ATOM 577 O O . VAL A 1 80 ? 1.882 -6.607 -2.435 1.00 94.19 80 VAL A O 1
ATOM 580 N N . TYR A 1 81 ? 0.817 -4.662 -2.116 1.00 95.00 81 TYR A N 1
ATOM 581 C CA . TYR A 1 81 ? 0.533 -4.851 -0.698 1.00 95.00 81 TYR A CA 1
ATOM 582 C C . TYR A 1 81 ? -0.973 -4.910 -0.456 1.00 95.00 81 TYR A C 1
ATOM 584 O O . TYR A 1 81 ? -1.733 -4.089 -0.967 1.00 95.00 81 TYR A O 1
ATOM 592 N N . SER A 1 82 ? -1.421 -5.848 0.369 1.00 96.00 82 SER A N 1
ATOM 593 C CA . SER A 1 82 ? -2.801 -5.887 0.856 1.00 96.00 82 SER A CA 1
ATOM 594 C C . SER A 1 82 ? -3.097 -4.702 1.772 1.00 96.00 82 SER A C 1
ATOM 596 O O . SER A 1 82 ? -2.244 -4.263 2.544 1.00 96.00 82 SER A O 1
ATOM 598 N N . LEU A 1 83 ? -4.328 -4.197 1.739 1.00 95.88 83 LEU A N 1
ATOM 599 C CA . LEU A 1 83 ? -4.800 -3.190 2.686 1.00 95.88 83 LEU A CA 1
ATOM 600 C C . LEU A 1 83 ? -5.851 -3.786 3.635 1.00 95.88 83 LEU A C 1
ATOM 602 O O . LEU A 1 83 ? -6.593 -4.679 3.232 1.00 95.88 83 LEU A O 1
ATOM 606 N N . PRO A 1 84 ? -5.910 -3.313 4.896 1.00 95.19 84 PRO A N 1
ATOM 607 C CA . PRO A 1 84 ? -5.063 -2.272 5.493 1.00 95.19 84 PRO A CA 1
ATOM 608 C C . PRO A 1 84 ? -3.720 -2.797 6.041 1.00 95.19 84 PRO A C 1
ATOM 610 O O . PRO A 1 84 ? -2.950 -2.019 6.595 1.00 95.19 84 PRO A O 1
ATOM 613 N N . SER A 1 85 ? -3.425 -4.097 5.925 1.00 95.38 85 SER A N 1
ATOM 614 C CA . SER A 1 85 ? -2.309 -4.732 6.652 1.00 95.38 85 SER A CA 1
ATOM 615 C C . SER A 1 85 ? -0.900 -4.407 6.132 1.00 95.38 85 SER A C 1
ATOM 617 O O . SER A 1 85 ? 0.068 -4.605 6.858 1.00 95.38 85 SER A O 1
ATOM 619 N N . LEU A 1 86 ? -0.778 -3.918 4.893 1.00 95.50 86 LEU A N 1
ATOM 620 C CA . LEU A 1 86 ? 0.483 -3.760 4.157 1.00 95.50 86 LEU A CA 1
ATOM 621 C C . LEU A 1 86 ? 1.315 -5.049 4.035 1.00 95.50 86 LEU A C 1
ATOM 623 O O . LEU A 1 86 ? 2.527 -4.991 3.835 1.00 95.50 86 LEU A O 1
ATOM 627 N N . ARG A 1 87 ? 0.678 -6.224 4.107 1.00 93.94 87 ARG A N 1
ATOM 628 C CA . ARG A 1 87 ? 1.333 -7.495 3.774 1.00 93.94 87 ARG A CA 1
ATOM 629 C C . ARG A 1 87 ? 1.549 -7.577 2.268 1.00 93.94 87 ARG A C 1
ATOM 631 O O . ARG A 1 87 ? 0.589 -7.407 1.517 1.00 93.94 87 ARG A O 1
ATOM 638 N N . GLU A 1 88 ? 2.779 -7.847 1.854 1.00 91.50 88 GLU A N 1
ATOM 639 C CA . GLU A 1 88 ? 3.156 -8.067 0.455 1.00 91.50 88 GLU A CA 1
ATOM 640 C C . GLU A 1 88 ? 2.420 -9.292 -0.115 1.00 91.50 88 GLU A C 1
ATOM 642 O O . GLU A 1 88 ? 2.301 -10.316 0.559 1.00 91.50 88 GLU A O 1
ATOM 647 N N . LEU A 1 89 ? 1.852 -9.150 -1.313 1.00 88.31 89 LEU A N 1
ATOM 648 C CA . LEU A 1 89 ? 1.046 -10.169 -1.994 1.00 88.31 89 LEU A CA 1
ATOM 649 C C . LEU A 1 89 ? 1.796 -10.799 -3.168 1.00 88.31 89 LEU A C 1
ATOM 651 O O . LEU A 1 89 ? 1.720 -12.009 -3.358 1.00 88.31 89 LEU A O 1
ATOM 655 N N . PHE A 1 90 ? 2.509 -9.976 -3.938 1.00 74.88 90 PHE A N 1
ATOM 656 C CA . PHE A 1 90 ? 3.298 -10.383 -5.098 1.00 74.88 90 PHE A CA 1
ATOM 657 C C . PHE A 1 90 ? 4.579 -9.546 -5.145 1.00 74.88 90 PHE A C 1
ATOM 659 O O . PHE A 1 90 ? 4.559 -8.373 -4.750 1.00 74.88 90 PHE A O 1
ATOM 666 N N . VAL A 1 91 ? 5.653 -10.168 -5.629 1.00 59.09 91 VAL A N 1
ATOM 667 C CA . VAL A 1 91 ? 6.997 -9.608 -5.820 1.00 59.09 91 VAL A CA 1
ATOM 668 C C . VAL A 1 91 ? 7.414 -9.833 -7.265 1.00 59.09 91 VAL A C 1
ATOM 670 O O . VAL A 1 91 ? 7.168 -10.961 -7.749 1.00 59.09 91 VAL A O 1
#

Organism: NCBI:txid392030

pLDDT: mean 81.2, std 19.27, range [37.25, 97.88]

Foldseek 3Di:
DDDPPPPPPPPPCPVPFDWDWDDFQFKIWIATPPVRHTPEIDTDQDPPPDDRWTFPDWDFDADPNFTWIWTQTPVRDIWIAGPPHRHTDDD

Radius of gyration: 19.28 Å; chains: 1; bounding box: 78×20×28 Å

Sequence (91 aa):
GSNVTSSSVTNTQSSNIQYAVFCTSKQARVVSLPSQACISKQKIYDSLGASASNVFRAAVVKIAGSSCLTCYLSGGRIHVYSLPSLRELFV